Protein AF-A0A3C1X4C8-F1 (afdb_monomer_lite)

Structure (mmCIF, N/CA/C/O backbone):
data_AF-A0A3C1X4C8-F1
#
_entry.id   AF-A0A3C1X4C8-F1
#
loop_
_atom_site.group_PDB
_atom_site.id
_atom_site.type_symbol
_atom_site.label_atom_id
_atom_site.label_alt_id
_atom_site.label_comp_id
_atom_site.label_asym_id
_atom_site.label_entity_id
_atom_site.label_seq_id
_atom_site.pdbx_PDB_ins_code
_atom_site.Cartn_x
_atom_site.Cartn_y
_atom_site.Cartn_z
_atom_site.occupancy
_atom_site.B_iso_or_equiv
_atom_site.auth_seq_id
_atom_site.auth_comp_id
_atom_site.auth_asym_id
_atom_site.auth_atom_id
_atom_site.pdbx_PDB_model_num
ATOM 1 N N . SER A 1 1 ? 31.487 -17.050 15.572 1.00 38.47 1 SER A N 1
ATOM 2 C CA . SER A 1 1 ? 30.372 -16.950 14.608 1.00 38.47 1 SER A CA 1
ATOM 3 C C . SER A 1 1 ? 29.575 -15.696 14.932 1.00 38.47 1 SER A C 1
ATOM 5 O O . SER A 1 1 ? 29.284 -15.476 16.098 1.00 38.47 1 SER A O 1
ATOM 7 N N . GLY A 1 2 ? 29.289 -14.843 13.943 1.00 38.47 2 GLY A N 1
ATOM 8 C CA . GLY A 1 2 ? 28.472 -13.634 14.136 1.00 38.47 2 GLY A CA 1
ATOM 9 C C . GLY A 1 2 ? 28.991 -12.415 13.375 1.00 38.47 2 GLY A C 1
ATOM 10 O O . GLY A 1 2 ? 29.452 -11.460 13.987 1.00 38.47 2 GLY A O 1
ATOM 11 N N . ALA A 1 3 ? 28.922 -12.448 12.043 1.00 38.25 3 ALA A N 1
ATOM 12 C CA . ALA A 1 3 ? 29.134 -11.285 11.185 1.00 38.25 3 ALA A CA 1
ATOM 13 C C . ALA A 1 3 ? 27.865 -11.084 10.349 1.00 38.25 3 ALA A C 1
ATOM 15 O O . ALA A 1 3 ? 27.478 -11.978 9.603 1.00 38.25 3 ALA A O 1
ATOM 16 N N . GLY A 1 4 ? 27.191 -9.945 10.521 1.00 37.78 4 GLY A N 1
ATOM 17 C CA . GLY A 1 4 ? 25.946 -9.654 9.809 1.00 37.78 4 GLY A CA 1
ATOM 18 C C . GLY A 1 4 ? 25.137 -8.511 10.414 1.00 37.78 4 GLY A C 1
ATOM 19 O O . GLY A 1 4 ? 23.973 -8.687 10.746 1.00 37.78 4 GLY A O 1
ATOM 20 N N . ARG A 1 5 ? 25.737 -7.331 10.586 1.00 45.12 5 ARG A N 1
ATOM 21 C CA . ARG A 1 5 ? 24.969 -6.084 10.727 1.00 45.12 5 ARG A CA 1
ATOM 22 C C . ARG A 1 5 ? 25.495 -5.092 9.701 1.00 45.12 5 ARG A C 1
ATOM 24 O O . ARG A 1 5 ? 26.383 -4.297 9.991 1.00 45.12 5 ARG A O 1
ATOM 31 N N . GLY A 1 6 ? 24.980 -5.202 8.477 1.00 49.84 6 GLY A N 1
ATOM 32 C CA . GLY A 1 6 ? 25.094 -4.134 7.491 1.00 49.84 6 GLY A CA 1
ATOM 33 C C . GLY A 1 6 ? 24.441 -2.877 8.063 1.00 49.84 6 GLY A C 1
ATOM 34 O O . GLY A 1 6 ? 23.360 -2.938 8.647 1.00 49.84 6 GLY A O 1
ATOM 35 N N . ARG A 1 7 ? 25.142 -1.751 7.974 1.00 55.53 7 ARG A N 1
ATOM 36 C CA . ARG A 1 7 ? 24.646 -0.435 8.379 1.00 55.53 7 ARG A CA 1
ATOM 37 C C . ARG A 1 7 ? 23.351 -0.154 7.606 1.00 55.53 7 ARG A C 1
ATOM 39 O O . ARG A 1 7 ? 23.347 -0.299 6.392 1.00 55.53 7 ARG A O 1
ATOM 46 N N . VAL A 1 8 ? 22.267 0.215 8.290 1.00 58.88 8 VAL A N 1
ATOM 47 C CA . VAL A 1 8 ? 21.020 0.606 7.614 1.00 58.88 8 VAL A CA 1
ATOM 48 C C . VAL A 1 8 ? 21.289 1.913 6.868 1.00 58.88 8 VAL A C 1
ATOM 50 O O . VAL A 1 8 ? 21.645 2.913 7.497 1.00 58.88 8 VAL A O 1
ATOM 53 N N . ILE A 1 9 ? 21.202 1.882 5.539 1.00 65.19 9 ILE A N 1
ATOM 54 C CA . ILE A 1 9 ? 21.402 3.052 4.682 1.00 65.19 9 ILE A CA 1
ATOM 55 C C . ILE A 1 9 ? 20.024 3.568 4.273 1.00 65.19 9 ILE A C 1
ATOM 57 O O . ILE A 1 9 ? 19.189 2.818 3.779 1.00 65.19 9 ILE A O 1
ATOM 61 N N . PHE A 1 10 ? 19.794 4.851 4.531 1.00 67.00 10 PHE A N 1
ATOM 62 C CA . PHE A 1 10 ? 18.595 5.582 4.144 1.00 67.00 10 PHE A CA 1
ATOM 63 C C . PHE A 1 10 ? 19.009 6.664 3.154 1.00 67.00 10 PHE A C 1
ATOM 65 O O . PHE A 1 10 ? 20.014 7.342 3.376 1.00 67.00 10 PHE A O 1
ATOM 72 N N . GLY A 1 11 ? 18.222 6.890 2.107 1.00 69.38 11 GLY A N 1
ATOM 73 C CA . GLY A 1 11 ? 18.484 7.989 1.187 1.00 69.38 11 GLY A CA 1
ATOM 74 C C . GLY A 1 11 ? 17.886 7.772 -0.190 1.00 69.38 11 GLY A C 1
ATOM 75 O O . GLY A 1 11 ? 17.454 6.680 -0.542 1.00 69.38 11 GLY A O 1
ATOM 76 N N . ARG A 1 12 ? 17.877 8.843 -0.983 1.00 72.69 12 ARG A N 1
ATOM 77 C CA . ARG A 1 12 ? 17.379 8.828 -2.366 1.00 72.69 12 ARG A CA 1
ATOM 78 C C . ARG A 1 12 ? 18.200 7.926 -3.299 1.00 72.69 12 ARG A C 1
ATOM 80 O O . ARG A 1 12 ? 17.715 7.578 -4.365 1.00 72.69 12 ARG A O 1
ATOM 87 N N . ASP A 1 13 ? 19.425 7.594 -2.899 1.00 80.12 13 ASP A N 1
ATOM 88 C CA . ASP A 1 13 ? 20.364 6.804 -3.696 1.00 80.1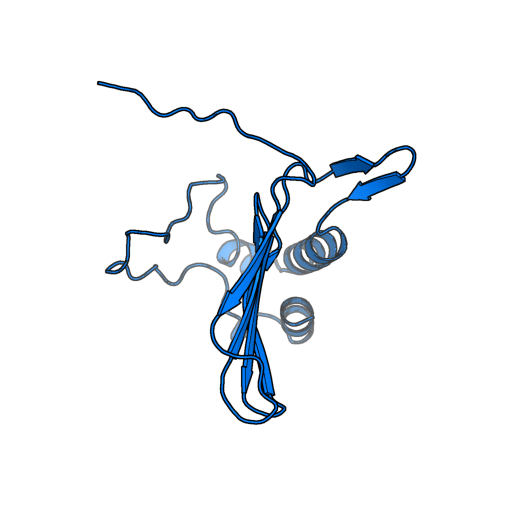2 13 ASP A CA 1
ATOM 89 C C . ASP A 1 13 ? 20.141 5.286 -3.515 1.00 80.12 13 ASP A C 1
ATOM 91 O O . ASP A 1 13 ? 20.730 4.486 -4.231 1.00 80.12 13 ASP A O 1
ATOM 95 N N . GLU A 1 14 ? 19.235 4.886 -2.613 1.00 85.31 14 GLU A N 1
ATOM 96 C CA . GLU A 1 14 ? 18.886 3.486 -2.316 1.00 85.31 14 GLU A CA 1
ATOM 97 C C . GLU A 1 14 ? 17.671 2.992 -3.119 1.00 85.31 14 GLU A C 1
ATOM 99 O O . GLU A 1 14 ? 16.928 2.117 -2.666 1.00 85.31 14 GLU A O 1
ATOM 104 N N . PHE A 1 15 ? 17.429 3.592 -4.288 1.00 89.25 15 PHE A N 1
ATOM 105 C CA . PHE A 1 15 ? 16.357 3.215 -5.205 1.00 89.25 15 PHE A CA 1
ATOM 106 C C . PHE A 1 15 ? 16.932 2.797 -6.554 1.00 89.25 15 PHE A C 1
ATOM 108 O O . PHE A 1 15 ? 17.825 3.439 -7.105 1.00 89.25 15 PHE A O 1
ATOM 115 N N . TYR A 1 16 ? 16.359 1.741 -7.112 1.00 92.56 16 TYR A N 1
ATOM 116 C CA . TYR A 1 16 ? 16.799 1.101 -8.338 1.00 92.56 16 TYR A CA 1
ATOM 117 C C . TYR A 1 16 ? 15.627 0.958 -9.298 1.00 92.56 16 TYR A C 1
ATOM 119 O O . TYR A 1 16 ? 14.473 0.793 -8.893 1.00 92.56 16 TYR A O 1
ATOM 127 N N . PHE A 1 17 ? 15.949 0.992 -10.585 1.00 95.44 17 PHE A N 1
ATOM 128 C CA . PHE A 1 17 ? 15.014 0.715 -11.658 1.00 95.44 17 PHE A CA 1
ATOM 129 C C . PHE A 1 17 ? 15.529 -0.461 -12.480 1.00 95.44 17 PHE A C 1
ATOM 131 O O . PHE A 1 17 ? 16.707 -0.497 -12.839 1.00 95.44 17 PHE A O 1
ATOM 138 N N . ALA A 1 18 ? 14.649 -1.405 -12.788 1.00 96.38 18 ALA A N 1
ATOM 139 C CA . ALA A 1 18 ? 14.960 -2.554 -13.623 1.00 96.38 18 ALA A CA 1
ATOM 140 C C . ALA A 1 18 ? 13.887 -2.737 -14.696 1.00 96.38 18 ALA A C 1
ATOM 142 O O . ALA A 1 18 ? 12.706 -2.483 -14.463 1.00 96.38 18 ALA A O 1
ATOM 143 N N . VAL A 1 19 ? 14.307 -3.216 -15.864 1.00 97.69 19 VAL A N 1
ATOM 144 C CA . VAL A 1 19 ? 13.419 -3.676 -16.935 1.00 97.69 19 VAL A CA 1
ATOM 145 C C . VAL A 1 19 ? 13.678 -5.159 -17.136 1.00 97.69 19 VAL A C 1
ATOM 147 O O . VAL A 1 19 ? 14.825 -5.574 -17.296 1.00 97.69 19 VAL A O 1
ATOM 150 N N . LEU A 1 20 ? 12.614 -5.954 -17.095 1.00 96.88 20 LEU A N 1
ATOM 151 C CA . LEU A 1 20 ? 12.657 -7.395 -17.285 1.00 96.88 20 LEU A CA 1
ATOM 152 C C . LEU A 1 20 ? 11.912 -7.726 -18.578 1.00 96.88 20 LEU A C 1
ATOM 154 O O . LEU A 1 20 ? 10.715 -7.461 -18.716 1.00 96.88 20 LEU A O 1
ATOM 158 N N . GLY A 1 21 ? 12.641 -8.311 -19.526 1.00 96.62 21 GLY A N 1
ATOM 159 C CA . GLY A 1 21 ? 12.168 -8.525 -20.890 1.00 96.62 21 GLY A CA 1
ATOM 160 C C . GLY A 1 21 ? 12.360 -7.301 -21.788 1.00 96.62 21 GLY A C 1
ATOM 161 O O . GLY A 1 21 ? 12.993 -6.316 -21.411 1.00 96.62 21 GLY A O 1
ATOM 162 N N . GLN A 1 22 ? 11.826 -7.385 -23.006 1.00 97.50 22 GLN A N 1
ATOM 163 C CA . GLN A 1 22 ? 11.906 -6.318 -24.000 1.00 97.50 22 GLN A CA 1
ATOM 164 C C . GLN A 1 22 ? 10.603 -5.510 -23.986 1.00 97.50 22 GLN A C 1
ATOM 166 O O . GLN A 1 22 ? 9.544 -6.097 -24.223 1.00 97.50 22 GLN A O 1
ATOM 171 N N . PRO A 1 23 ? 10.651 -4.181 -23.782 1.00 97.19 23 PRO A N 1
ATOM 172 C CA . PRO A 1 23 ? 9.477 -3.333 -23.920 1.00 97.19 23 PRO A CA 1
ATOM 173 C C . PRO A 1 23 ? 8.747 -3.571 -25.241 1.00 97.19 23 PRO A C 1
ATOM 175 O O . PRO A 1 23 ? 9.346 -3.528 -26.318 1.00 97.19 23 PRO A O 1
ATOM 178 N N . SER A 1 24 ? 7.448 -3.840 -25.147 1.00 97.00 24 SER A N 1
ATOM 179 C CA . SER A 1 24 ? 6.613 -4.229 -26.279 1.00 97.00 24 SER A CA 1
ATOM 180 C C . SER A 1 24 ? 5.191 -3.699 -26.124 1.00 97.00 24 SER A C 1
ATOM 182 O O . SER A 1 24 ? 4.683 -3.537 -25.016 1.00 97.00 24 SER A O 1
ATOM 184 N N . LEU A 1 25 ? 4.539 -3.452 -27.262 1.00 96.31 25 LEU A N 1
ATOM 185 C CA . LEU A 1 25 ? 3.119 -3.092 -27.332 1.00 96.31 25 LEU A CA 1
ATOM 186 C C . LEU A 1 25 ? 2.194 -4.317 -27.328 1.00 96.31 25 LEU A C 1
ATOM 188 O O . LEU A 1 25 ? 0.975 -4.160 -27.333 1.00 96.31 25 LEU A O 1
ATOM 192 N N . LYS A 1 26 ? 2.754 -5.529 -27.399 1.00 95.81 26 LYS A N 1
ATOM 193 C CA . LYS A 1 26 ? 1.996 -6.784 -27.517 1.00 95.81 26 LYS A CA 1
ATOM 194 C C . LYS A 1 26 ? 2.480 -7.830 -26.524 1.00 95.81 26 LYS A C 1
ATOM 196 O O . LYS A 1 26 ? 1.669 -8.400 -25.803 1.00 95.81 26 LYS A O 1
ATOM 201 N N . GLU A 1 27 ? 3.791 -8.037 -26.481 1.00 98.00 27 GLU A N 1
ATOM 202 C CA . GLU A 1 27 ? 4.418 -9.066 -25.655 1.00 98.00 27 GLU A CA 1
ATOM 203 C C . GLU A 1 27 ? 4.512 -8.644 -24.192 1.00 98.00 27 GLU A C 1
ATOM 205 O O . GLU A 1 27 ? 4.512 -7.453 -23.870 1.00 98.00 27 GLU A O 1
ATOM 210 N N . ALA A 1 28 ? 4.604 -9.640 -23.312 1.00 98.00 28 ALA A N 1
ATOM 211 C CA . ALA A 1 28 ? 4.761 -9.416 -21.887 1.00 98.00 28 ALA A CA 1
ATOM 212 C C . ALA A 1 28 ? 6.146 -8.841 -21.558 1.00 98.00 28 ALA A C 1
ATOM 214 O O . ALA A 1 28 ? 7.170 -9.369 -21.994 1.00 98.00 28 ALA A O 1
ATOM 215 N N . TRP A 1 29 ? 6.177 -7.794 -20.741 1.00 98.31 29 TRP A N 1
ATOM 216 C CA . TRP A 1 29 ? 7.400 -7.261 -20.144 1.00 98.31 29 TRP A CA 1
ATOM 217 C C . TRP A 1 29 ? 7.084 -6.591 -18.810 1.00 98.31 29 TRP A C 1
ATOM 219 O O . TRP A 1 29 ? 5.922 -6.350 -18.478 1.00 98.31 29 TRP A O 1
ATOM 229 N N . MET A 1 30 ? 8.116 -6.309 -18.024 1.00 98.31 30 MET A N 1
ATOM 230 C CA . MET A 1 30 ? 7.962 -5.685 -16.717 1.00 98.31 30 MET A CA 1
ATOM 231 C C . MET A 1 30 ? 8.972 -4.564 -16.530 1.00 98.31 30 MET A C 1
ATOM 233 O O . MET A 1 30 ? 10.107 -4.642 -17.000 1.00 98.31 30 MET A O 1
ATOM 237 N N . TRP A 1 31 ? 8.574 -3.549 -15.774 1.00 97.75 31 TRP A N 1
ATOM 238 C CA . TRP A 1 31 ? 9.526 -2.700 -15.076 1.00 97.75 31 TRP A CA 1
ATOM 239 C C . TRP A 1 31 ? 9.309 -2.790 -13.568 1.00 97.75 31 TRP A C 1
ATOM 241 O O . TRP A 1 31 ? 8.196 -3.023 -13.087 1.00 97.75 31 TRP A O 1
ATOM 251 N N . GLN A 1 32 ? 10.395 -2.620 -12.826 1.00 97.12 32 GLN A N 1
ATOM 252 C CA . GLN A 1 32 ? 10.403 -2.597 -11.373 1.00 97.12 32 GLN A CA 1
ATOM 253 C C . GLN A 1 32 ? 11.067 -1.309 -10.913 1.00 97.12 32 GLN A C 1
ATOM 255 O O . GLN A 1 32 ? 12.129 -0.938 -11.414 1.00 97.12 32 GLN A O 1
ATOM 260 N N . PHE A 1 33 ? 10.451 -0.642 -9.947 1.00 95.56 33 PHE A N 1
ATOM 261 C CA . PHE A 1 33 ? 11.061 0.467 -9.231 1.00 95.56 33 PHE A CA 1
ATOM 262 C C . PHE A 1 33 ? 10.992 0.175 -7.741 1.00 95.56 33 PHE A C 1
ATOM 264 O O . PHE A 1 33 ? 9.906 -0.037 -7.201 1.00 95.56 33 PHE A O 1
ATOM 271 N N . GLY A 1 34 ? 12.131 0.142 -7.065 1.00 92.75 34 GLY A N 1
ATOM 272 C CA . GLY A 1 34 ? 12.136 -0.217 -5.657 1.00 92.75 34 GLY A CA 1
ATOM 273 C C . GLY A 1 34 ? 13.456 0.025 -4.960 1.00 92.75 34 GLY A C 1
ATOM 274 O O . GLY A 1 34 ? 14.394 0.551 -5.547 1.00 92.75 34 GLY A O 1
ATOM 275 N N . GLY A 1 35 ? 13.507 -0.322 -3.683 1.00 89.25 35 GLY A N 1
ATOM 276 C CA . GLY A 1 35 ? 14.599 0.035 -2.796 1.00 89.25 35 GLY A CA 1
ATOM 277 C C . GLY A 1 35 ? 14.202 -0.096 -1.333 1.00 89.25 35 GLY A C 1
ATOM 278 O O . GLY A 1 35 ? 13.267 -0.820 -0.997 1.00 89.25 35 GLY A O 1
ATOM 279 N N . HIS A 1 36 ? 14.895 0.652 -0.477 1.00 84.38 36 HIS A N 1
ATOM 280 C CA . HIS A 1 36 ? 14.889 0.537 0.986 1.00 84.38 36 HIS A CA 1
ATOM 281 C C . HIS A 1 36 ? 13.535 0.188 1.667 1.00 84.38 36 HIS A C 1
ATOM 283 O O . HIS A 1 36 ? 13.534 -0.654 2.558 1.00 84.38 36 HIS A O 1
ATOM 289 N N . HIS A 1 37 ? 12.390 0.748 1.243 1.00 89.00 37 HIS A N 1
ATOM 290 C CA . HIS A 1 37 ? 11.046 0.320 1.696 1.00 89.00 37 HIS A CA 1
ATOM 291 C C . HIS A 1 37 ? 9.948 0.416 0.618 1.00 89.00 37 HIS A C 1
ATOM 293 O O . HIS A 1 37 ? 8.761 0.332 0.929 1.00 89.00 37 HIS A O 1
ATOM 299 N N . LEU A 1 38 ? 10.325 0.567 -0.653 1.00 90.31 38 LEU A N 1
ATOM 300 C CA . LEU A 1 38 ? 9.387 0.672 -1.771 1.00 90.31 38 LEU A CA 1
ATOM 301 C C . LEU A 1 38 ? 9.646 -0.466 -2.751 1.00 90.31 38 LEU A C 1
ATOM 303 O O . LEU A 1 38 ? 10.793 -0.733 -3.093 1.00 90.31 38 LEU A O 1
ATOM 307 N N . ALA A 1 39 ? 8.590 -1.086 -3.253 1.00 93.19 39 ALA A N 1
ATOM 308 C CA . ALA A 1 39 ? 8.657 -1.950 -4.418 1.00 93.19 39 ALA A CA 1
ATOM 309 C C . ALA A 1 39 ? 7.390 -1.760 -5.246 1.00 93.19 39 ALA A C 1
ATOM 311 O O . ALA A 1 39 ? 6.286 -2.017 -4.773 1.00 93.19 39 ALA A O 1
ATOM 312 N N . VAL A 1 40 ? 7.550 -1.317 -6.485 1.00 96.25 40 VAL A N 1
ATOM 313 C CA . VAL A 1 40 ? 6.484 -1.205 -7.476 1.00 96.25 40 VAL A CA 1
ATOM 314 C C . VAL A 1 40 ? 6.866 -2.103 -8.638 1.00 96.25 40 VAL A C 1
ATOM 316 O O . VAL A 1 40 ? 7.879 -1.868 -9.296 1.00 96.25 40 VAL A O 1
ATOM 319 N N . ASN A 1 41 ? 6.062 -3.135 -8.876 1.00 96.94 41 ASN A N 1
ATOM 320 C CA . ASN A 1 41 ? 6.271 -4.082 -9.965 1.00 96.94 41 ASN A CA 1
ATOM 321 C C . ASN A 1 41 ? 5.137 -3.927 -10.969 1.00 96.94 41 ASN A C 1
ATOM 323 O O . ASN A 1 41 ? 3.992 -4.240 -10.651 1.00 96.94 41 ASN A O 1
ATOM 327 N N . ALA A 1 42 ? 5.450 -3.454 -12.171 1.00 97.69 42 ALA A N 1
ATOM 328 C CA . ALA A 1 42 ? 4.467 -3.287 -13.227 1.00 97.69 42 ALA A CA 1
ATOM 329 C C . ALA A 1 42 ? 4.677 -4.334 -14.313 1.00 97.69 42 ALA A C 1
ATOM 331 O O . ALA A 1 42 ? 5.632 -4.256 -15.082 1.00 97.69 42 ALA A O 1
ATOM 332 N N . THR A 1 43 ? 3.757 -5.290 -14.395 1.00 98.00 43 THR A N 1
ATOM 333 C CA . THR A 1 43 ? 3.695 -6.243 -15.508 1.00 98.00 43 THR A CA 1
ATOM 334 C C . THR A 1 43 ? 2.785 -5.685 -16.590 1.00 98.00 43 THR A C 1
ATOM 336 O O . THR A 1 43 ? 1.651 -5.299 -16.302 1.00 98.00 43 THR A O 1
ATOM 339 N N . ILE A 1 44 ? 3.270 -5.651 -17.827 1.00 98.19 44 ILE A N 1
ATOM 340 C CA . ILE A 1 44 ? 2.573 -5.102 -18.990 1.00 98.19 44 ILE A CA 1
ATOM 341 C C . ILE A 1 44 ? 2.379 -6.224 -20.006 1.00 98.19 44 ILE A C 1
ATOM 343 O O . ILE A 1 44 ? 3.342 -6.890 -20.374 1.00 98.19 44 ILE A O 1
ATOM 347 N N . VAL A 1 45 ? 1.140 -6.425 -20.461 1.00 97.62 45 VAL A N 1
ATOM 348 C CA . VAL A 1 45 ? 0.782 -7.390 -21.515 1.00 97.62 45 VAL A CA 1
ATOM 349 C C . VAL A 1 45 ? -0.212 -6.726 -22.464 1.00 97.62 45 VAL A C 1
ATOM 351 O O . VAL A 1 45 ? -1.388 -6.540 -22.131 1.00 97.62 45 VAL A O 1
ATOM 354 N N . GLY A 1 46 ? 0.256 -6.331 -23.648 1.00 95.81 46 GLY A N 1
ATOM 355 C CA . GLY A 1 46 ? -0.528 -5.502 -24.560 1.00 95.81 46 GLY A CA 1
ATOM 356 C C . GLY A 1 46 ? -0.935 -4.177 -23.905 1.00 95.81 46 GLY A C 1
ATOM 357 O O . GLY A 1 46 ? -0.089 -3.387 -23.500 1.00 95.81 46 GLY A O 1
ATOM 358 N N . THR A 1 47 ? -2.242 -3.944 -23.767 1.00 96.19 47 THR A N 1
ATOM 359 C CA . THR A 1 47 ? -2.806 -2.758 -23.095 1.00 96.19 47 THR A CA 1
ATOM 360 C C . THR A 1 47 ? -3.083 -2.963 -21.603 1.00 96.19 47 THR A C 1
ATOM 362 O O . THR A 1 47 ? -3.549 -2.041 -20.935 1.00 96.19 47 THR A O 1
ATOM 365 N N . LYS A 1 48 ? -2.846 -4.167 -21.068 1.00 97.62 48 LYS A N 1
ATOM 366 C CA . LYS A 1 48 ? -3.118 -4.496 -19.666 1.00 97.62 48 LYS A CA 1
ATOM 367 C C . LYS A 1 48 ? -1.884 -4.229 -18.817 1.00 97.62 48 LYS A C 1
ATOM 369 O O . LYS A 1 48 ? -0.785 -4.638 -19.184 1.00 97.62 48 LYS A O 1
ATOM 374 N N . ILE A 1 49 ? -2.090 -3.596 -17.666 1.00 96.94 49 ILE A N 1
ATOM 375 C CA . ILE A 1 49 ? -1.049 -3.320 -16.676 1.00 96.94 49 ILE A CA 1
ATOM 376 C C . ILE A 1 49 ? -1.499 -3.892 -15.335 1.00 96.94 49 ILE A C 1
ATOM 378 O O . ILE A 1 49 ? -2.655 -3.738 -14.942 1.00 96.94 49 ILE A O 1
ATOM 382 N N . THR A 1 50 ? -0.595 -4.559 -14.628 1.00 97.12 50 THR A N 1
ATOM 383 C CA . THR A 1 50 ? -0.811 -5.019 -13.253 1.00 97.12 50 THR A CA 1
ATOM 384 C C . THR A 1 50 ? 0.321 -4.520 -12.371 1.00 97.12 50 THR A C 1
ATOM 386 O O . THR A 1 50 ? 1.485 -4.751 -12.687 1.00 97.12 50 THR A O 1
ATOM 389 N N . LEU A 1 51 ? -0.030 -3.849 -11.271 1.00 96.00 51 LEU A N 1
ATOM 390 C CA . LEU A 1 51 ? 0.906 -3.312 -10.278 1.00 96.00 51 LEU A CA 1
ATOM 391 C C . LEU A 1 51 ? 1.022 -4.251 -9.069 1.00 96.00 51 LEU A C 1
ATOM 393 O O . LEU A 1 51 ? 0.709 -3.872 -7.939 1.00 96.00 51 LEU A O 1
ATOM 397 N N . ALA A 1 52 ? 1.398 -5.505 -9.314 1.00 94.00 52 ALA A N 1
ATOM 398 C CA . ALA A 1 52 ? 1.485 -6.523 -8.276 1.00 94.00 52 ALA A CA 1
ATOM 399 C C . ALA A 1 52 ? 2.694 -7.455 -8.488 1.00 94.00 52 ALA A C 1
ATOM 401 O O . ALA A 1 52 ? 2.997 -7.798 -9.633 1.00 94.00 52 ALA A O 1
ATOM 402 N N . PRO A 1 53 ? 3.343 -7.907 -7.397 1.00 90.94 53 PRO A N 1
ATOM 403 C CA . PRO A 1 53 ? 3.159 -7.428 -6.020 1.00 90.94 53 PRO A CA 1
ATOM 404 C C . PRO A 1 53 ? 3.673 -5.985 -5.857 1.00 90.94 53 PRO A C 1
ATOM 406 O O . PRO A 1 53 ? 4.557 -5.564 -6.593 1.00 90.94 53 PRO A O 1
ATOM 409 N N . SER A 1 54 ? 3.143 -5.221 -4.902 1.00 92.56 54 SER A N 1
ATOM 410 C CA . SER A 1 54 ? 3.665 -3.889 -4.559 1.00 92.56 54 SER A CA 1
ATOM 411 C C . SER A 1 54 ? 3.805 -3.748 -3.042 1.00 92.56 54 SER A C 1
ATOM 413 O O . SER A 1 54 ? 3.004 -4.301 -2.292 1.00 92.56 54 SER A O 1
ATOM 415 N N . LEU A 1 55 ? 4.822 -3.011 -2.598 1.00 90.56 55 LEU A N 1
ATOM 416 C CA . LEU A 1 55 ? 5.098 -2.675 -1.202 1.00 90.56 55 LEU A CA 1
ATOM 417 C C . LEU A 1 55 ? 5.323 -1.165 -1.113 1.00 90.56 55 LEU A C 1
ATOM 419 O O . LEU A 1 55 ? 6.332 -0.666 -1.600 1.00 90.56 55 LEU A O 1
ATOM 423 N N . THR A 1 56 ? 4.406 -0.435 -0.487 1.00 89.00 56 THR A N 1
ATOM 424 C CA . THR A 1 56 ? 4.467 1.031 -0.362 1.00 89.00 56 THR A CA 1
ATOM 425 C C . THR A 1 56 ? 4.899 1.459 1.036 1.00 89.00 56 THR A C 1
ATOM 427 O O . THR A 1 56 ? 4.232 2.271 1.658 1.00 89.00 56 THR A O 1
ATOM 430 N N . GLY A 1 57 ? 5.981 0.887 1.564 1.00 88.12 57 GLY A N 1
ATOM 431 C CA . GLY A 1 57 ? 6.471 1.194 2.906 1.00 88.12 57 GLY A CA 1
ATOM 432 C C . GLY A 1 57 ? 7.352 2.442 2.975 1.00 88.12 57 GLY A C 1
ATOM 433 O O . GLY A 1 57 ? 7.758 3.024 1.966 1.00 88.12 57 GLY A O 1
ATOM 434 N N . GLY A 1 58 ? 7.697 2.821 4.203 1.00 86.06 58 GLY A N 1
ATOM 435 C CA . GLY A 1 58 ? 8.510 3.993 4.475 1.00 86.06 58 GLY A CA 1
ATOM 436 C C . GLY A 1 58 ? 9.338 3.869 5.746 1.00 86.06 58 GLY A C 1
ATOM 437 O O . GLY A 1 58 ? 8.863 3.378 6.767 1.00 86.06 58 GLY A O 1
ATOM 438 N N . GLN A 1 59 ? 10.585 4.336 5.697 1.00 84.12 59 GLN A N 1
ATOM 439 C CA . GLN A 1 59 ? 11.389 4.573 6.893 1.00 84.12 59 GLN A CA 1
ATOM 440 C C . GLN A 1 59 ? 12.459 5.636 6.590 1.00 84.12 59 GLN A C 1
ATOM 442 O O . GLN A 1 59 ? 13.247 5.446 5.663 1.00 84.12 59 GLN A O 1
ATOM 447 N N . PRO A 1 60 ? 12.519 6.748 7.345 1.00 85.81 60 PRO A N 1
ATOM 448 C CA . PRO A 1 60 ? 11.532 7.191 8.335 1.00 85.81 60 PRO A CA 1
ATOM 449 C C . PRO A 1 60 ? 10.204 7.626 7.683 1.00 85.81 60 PRO A C 1
ATOM 451 O O . PRO A 1 60 ? 10.200 8.220 6.609 1.00 85.81 60 PRO A O 1
ATOM 454 N N . MET A 1 61 ? 9.079 7.405 8.374 1.00 87.62 61 MET A N 1
ATOM 455 C CA . MET A 1 61 ? 7.746 7.819 7.894 1.00 87.62 61 MET A CA 1
ATOM 456 C C . MET A 1 61 ? 7.571 9.341 7.831 1.00 87.62 61 MET A C 1
ATOM 458 O O . MET A 1 61 ? 6.812 9.852 7.010 1.00 87.62 61 MET A O 1
ATOM 462 N N . HIS A 1 62 ? 8.297 10.075 8.675 1.00 91.31 62 HIS A N 1
ATOM 463 C CA . HIS A 1 62 ? 8.296 11.533 8.703 1.00 91.31 62 HIS A CA 1
ATOM 464 C C . HIS A 1 62 ? 9.725 12.055 8.576 1.00 91.31 62 HIS A C 1
ATOM 466 O O . HIS A 1 62 ? 10.610 11.644 9.329 1.00 91.31 62 HIS A O 1
ATOM 472 N N . TYR A 1 63 ? 9.959 12.980 7.648 1.00 89.12 63 TYR A N 1
ATOM 473 C CA . TYR A 1 63 ? 11.266 13.615 7.469 1.00 89.12 63 TYR A CA 1
ATOM 474 C C . TYR A 1 63 ? 11.144 15.008 6.846 1.00 89.12 63 TYR A C 1
ATOM 476 O O . TYR A 1 63 ? 10.066 15.439 6.432 1.00 89.12 63 TYR A O 1
ATOM 484 N N . LYS A 1 64 ? 12.266 15.732 6.781 1.00 91.25 64 LYS A N 1
ATOM 485 C CA . LYS A 1 64 ? 12.367 17.010 6.068 1.00 91.25 64 LYS A CA 1
ATOM 486 C C . LYS A 1 64 ? 13.183 16.844 4.791 1.00 91.25 64 LYS A C 1
ATOM 488 O O . LYS A 1 64 ? 14.324 16.394 4.838 1.00 91.25 64 LYS A O 1
ATOM 493 N N . ALA A 1 65 ? 12.610 17.255 3.666 1.00 87.44 65 ALA A N 1
ATOM 494 C CA . ALA A 1 65 ? 13.297 17.412 2.390 1.00 87.44 65 ALA A CA 1
ATOM 495 C C . ALA A 1 65 ? 13.521 18.912 2.146 1.00 87.44 65 ALA A C 1
ATOM 497 O O . ALA A 1 65 ? 12.646 19.613 1.632 1.00 87.44 65 ALA A O 1
ATOM 498 N N . GLY A 1 66 ? 14.667 19.434 2.593 1.00 89.88 66 GLY A N 1
ATOM 499 C CA . GLY A 1 66 ? 14.893 20.880 2.655 1.00 89.88 66 GLY A CA 1
ATOM 500 C C . GLY A 1 66 ? 13.891 21.548 3.604 1.00 89.88 66 GLY A C 1
ATOM 501 O O . GLY A 1 66 ? 13.820 21.196 4.781 1.00 89.88 66 GLY A O 1
ATOM 502 N N . GLN A 1 67 ? 13.092 22.489 3.093 1.00 94.12 67 GLN A N 1
ATOM 503 C CA . GLN A 1 67 ? 12.033 23.156 3.866 1.00 94.12 67 GLN A CA 1
ATOM 504 C C . GLN A 1 67 ? 10.708 22.374 3.899 1.00 94.12 67 GLN A C 1
ATOM 506 O O . GLN A 1 67 ? 9.828 22.693 4.697 1.00 94.12 67 GLN A O 1
ATOM 511 N N . ARG A 1 68 ? 10.545 21.344 3.057 1.00 93.62 68 ARG A N 1
ATOM 512 C CA . ARG A 1 68 ? 9.308 20.561 2.984 1.00 93.62 68 ARG A CA 1
ATOM 513 C C . ARG A 1 68 ? 9.289 19.491 4.071 1.00 93.62 68 ARG A C 1
ATOM 515 O O . ARG A 1 68 ? 10.170 18.635 4.107 1.00 93.62 68 ARG A O 1
ATOM 522 N N . ALA A 1 69 ? 8.253 19.493 4.904 1.00 94.44 69 ALA A N 1
ATOM 523 C CA . ALA A 1 69 ? 7.913 18.336 5.723 1.00 94.44 69 ALA A CA 1
ATOM 524 C C . ALA A 1 69 ? 7.247 17.272 4.840 1.00 94.44 69 ALA A C 1
ATOM 526 O O . ALA A 1 69 ? 6.321 17.574 4.083 1.00 94.44 69 ALA A O 1
ATOM 527 N N . VAL A 1 70 ? 7.740 16.041 4.915 1.00 91.50 70 VAL A N 1
ATOM 528 C CA . VAL A 1 70 ? 7.182 14.892 4.206 1.00 91.50 70 VAL A CA 1
ATOM 529 C C . VAL A 1 70 ? 6.673 13.899 5.236 1.00 91.50 70 VAL A C 1
ATOM 531 O O . VAL A 1 70 ? 7.366 13.585 6.203 1.00 91.50 70 VAL A O 1
ATOM 534 N N . SER A 1 71 ? 5.456 13.420 5.006 1.00 92.69 71 SER A N 1
ATOM 535 C CA . SER A 1 71 ? 4.820 12.360 5.768 1.00 92.69 71 SER A CA 1
ATOM 536 C C . SER A 1 71 ? 4.355 11.295 4.785 1.00 92.69 71 SER A C 1
ATOM 538 O O . SER A 1 71 ? 3.520 11.566 3.923 1.00 92.69 71 SER A O 1
ATOM 540 N N . GLN A 1 72 ? 4.977 10.126 4.849 1.00 90.62 72 GLN A N 1
ATOM 541 C CA . GLN A 1 72 ? 4.699 9.011 3.952 1.00 90.62 72 GLN A CA 1
ATOM 542 C C . GLN A 1 72 ? 3.427 8.286 4.411 1.00 90.62 72 GLN A C 1
ATOM 544 O O . GLN A 1 72 ? 3.147 8.230 5.607 1.00 90.62 72 GLN A O 1
ATOM 549 N N . MET A 1 73 ? 2.658 7.752 3.461 1.00 91.25 73 MET A N 1
ATOM 550 C CA . MET A 1 73 ? 1.419 6.993 3.696 1.00 91.25 73 MET A CA 1
ATOM 551 C C . MET A 1 73 ? 0.359 7.674 4.587 1.00 91.25 73 MET A C 1
ATOM 553 O O . MET A 1 73 ? -0.416 7.010 5.278 1.00 91.25 73 MET A O 1
ATOM 557 N N . SER A 1 74 ? 0.351 9.008 4.668 1.00 91.88 74 SER A N 1
ATOM 558 C CA . SER A 1 74 ? -0.538 9.717 5.596 1.00 91.88 74 SER A CA 1
ATOM 559 C C . SER A 1 74 ? -2.015 9.467 5.327 1.00 91.88 74 SER A C 1
ATOM 561 O O . SER A 1 74 ? -2.794 9.380 6.275 1.00 91.88 74 SER A O 1
ATOM 563 N N . GLU A 1 75 ? -2.406 9.375 4.060 1.00 91.56 75 GLU A N 1
ATOM 564 C CA . GLU A 1 75 ? -3.802 9.172 3.677 1.00 91.56 75 GLU A CA 1
ATOM 565 C C . GLU A 1 75 ? -4.250 7.754 4.037 1.00 91.56 75 GLU A C 1
ATOM 567 O O . GLU A 1 75 ? -5.284 7.581 4.680 1.00 91.56 75 GLU A O 1
ATOM 572 N N . GLU A 1 76 ? -3.415 6.759 3.745 1.00 91.94 76 GLU A N 1
ATOM 573 C CA . GLU A 1 76 ? -3.631 5.352 4.067 1.00 91.94 76 GLU A CA 1
ATOM 574 C C . GLU A 1 76 ? -3.731 5.138 5.581 1.00 91.94 76 GLU A C 1
ATOM 576 O O . GLU A 1 76 ? -4.643 4.457 6.052 1.00 91.94 76 GLU A O 1
ATOM 581 N N . ILE A 1 77 ? -2.853 5.775 6.367 1.00 92.25 77 ILE A N 1
ATOM 582 C CA . ILE A 1 77 ? -2.914 5.735 7.837 1.00 92.25 77 ILE A CA 1
ATOM 583 C C . ILE A 1 77 ? -4.232 6.337 8.339 1.00 92.25 77 ILE A C 1
ATOM 585 O O . ILE A 1 77 ? -4.859 5.781 9.244 1.00 92.25 77 ILE A O 1
ATOM 589 N N . VAL A 1 78 ? -4.679 7.455 7.759 1.00 93.81 78 VAL A N 1
ATOM 590 C CA . VAL A 1 78 ? -5.947 8.096 8.139 1.00 93.81 78 VAL A CA 1
ATOM 591 C C . VAL A 1 78 ? -7.144 7.208 7.796 1.00 93.81 78 VAL A C 1
ATOM 593 O O . VAL A 1 78 ? -8.050 7.079 8.622 1.00 93.81 78 VAL A O 1
ATOM 596 N N . VAL A 1 79 ? -7.168 6.588 6.615 1.00 93.56 79 VAL A N 1
ATOM 597 C CA . VAL A 1 79 ? -8.247 5.673 6.202 1.00 93.56 79 VAL A CA 1
ATOM 598 C C . VAL A 1 79 ? -8.270 4.426 7.090 1.00 93.56 79 VAL A C 1
ATOM 600 O O . VAL A 1 79 ? -9.322 4.090 7.637 1.00 93.56 79 VAL A O 1
ATOM 603 N N . ALA A 1 80 ? -7.114 3.807 7.341 1.00 93.06 80 ALA A N 1
ATOM 604 C CA . ALA A 1 80 ? -7.003 2.650 8.227 1.00 93.06 80 ALA A CA 1
ATOM 605 C C . ALA A 1 80 ? -7.465 2.976 9.659 1.00 93.06 80 ALA A C 1
ATOM 607 O O . ALA A 1 80 ? -8.234 2.221 10.259 1.00 93.06 80 ALA A O 1
ATOM 608 N N . ALA A 1 81 ? -7.063 4.132 10.199 1.00 93.94 81 ALA A N 1
ATOM 609 C CA . ALA A 1 81 ? -7.501 4.576 11.519 1.00 93.94 81 ALA A CA 1
ATOM 610 C C . ALA A 1 81 ? -9.020 4.798 11.576 1.00 93.94 81 ALA A C 1
ATOM 612 O O . ALA A 1 81 ? -9.656 4.382 12.546 1.00 93.94 81 ALA A O 1
ATOM 613 N N . LYS A 1 82 ? -9.615 5.403 10.537 1.00 95.38 82 LYS A N 1
ATOM 614 C CA . LYS A 1 82 ? -11.072 5.593 10.438 1.00 95.38 82 LYS A CA 1
ATOM 615 C C . LYS A 1 82 ? -11.822 4.264 10.440 1.00 95.38 82 LYS A C 1
ATOM 617 O O . LYS A 1 82 ? -12.812 4.153 11.159 1.00 95.38 82 LYS A O 1
ATOM 622 N N . LEU A 1 83 ? -11.339 3.262 9.703 1.00 95.81 83 LEU A N 1
ATOM 623 C CA . LEU A 1 83 ? -11.932 1.924 9.711 1.00 95.81 83 LEU A CA 1
ATOM 624 C C . LEU A 1 83 ? -11.881 1.302 11.114 1.00 95.81 83 LEU A C 1
ATOM 626 O O . LEU A 1 83 ? -12.896 0.844 11.625 1.00 95.81 83 LEU A O 1
ATOM 630 N N . VAL A 1 84 ? -10.728 1.328 11.787 1.00 94.75 84 VAL A N 1
ATOM 631 C CA . VAL A 1 84 ? -10.592 0.755 13.144 1.00 94.75 84 VAL A CA 1
ATOM 632 C C . VAL A 1 84 ? -11.449 1.499 14.180 1.00 94.75 84 VAL A C 1
ATOM 634 O O . VAL A 1 84 ? -11.917 0.907 15.160 1.00 94.75 84 VAL A O 1
ATOM 637 N N . GLN A 1 85 ? -11.655 2.803 13.993 1.00 95.69 85 GLN A N 1
ATOM 638 C CA . GLN A 1 85 ? -12.512 3.629 14.848 1.00 95.69 85 GLN A CA 1
ATOM 639 C C . GLN A 1 85 ? -14.007 3.424 14.580 1.00 95.69 85 GLN A C 1
ATOM 641 O O . GLN A 1 85 ? -14.799 3.648 15.491 1.00 95.69 85 GLN A O 1
ATOM 646 N N . SER A 1 86 ? -14.398 2.989 13.379 1.00 96.88 86 SER A N 1
ATOM 647 C CA . SER A 1 86 ? -15.800 2.724 13.042 1.00 96.88 86 SER A CA 1
ATOM 648 C C . SER A 1 86 ? -16.289 1.349 13.504 1.00 96.88 86 SER A C 1
ATOM 650 O O . SER A 1 86 ? -17.494 1.096 13.473 1.00 96.88 86 SER A O 1
ATOM 652 N N . LEU A 1 87 ? -15.389 0.460 13.942 1.00 97.94 87 LEU A N 1
ATOM 653 C CA . LEU A 1 87 ? -15.744 -0.855 14.479 1.00 97.94 87 LEU A CA 1
ATOM 654 C C . LEU A 1 87 ? -16.490 -0.745 15.816 1.00 97.94 87 LEU A C 1
ATOM 656 O O . LEU A 1 87 ? -16.083 -0.011 16.717 1.00 97.94 87 LEU A O 1
ATOM 660 N N . THR A 1 88 ? -17.535 -1.559 15.970 1.00 98.19 88 THR A N 1
ATOM 661 C CA . THR A 1 88 ? -18.177 -1.813 17.272 1.00 98.19 88 THR A CA 1
ATOM 662 C C . THR A 1 88 ? -17.211 -2.507 18.238 1.00 98.19 88 THR A C 1
ATOM 664 O O . THR A 1 88 ? -16.167 -3.023 17.830 1.00 98.19 88 THR A O 1
ATOM 667 N N . VAL A 1 89 ? -17.560 -2.559 19.527 1.00 97.44 89 VAL A N 1
ATOM 668 C CA . VAL A 1 89 ? -16.749 -3.246 20.547 1.00 97.44 89 VAL A CA 1
ATOM 669 C C . VAL A 1 89 ? -16.580 -4.726 20.195 1.00 97.44 89 VAL A C 1
ATOM 671 O O . VAL A 1 89 ? -15.467 -5.252 20.241 1.00 97.44 89 VAL A O 1
ATOM 674 N N . G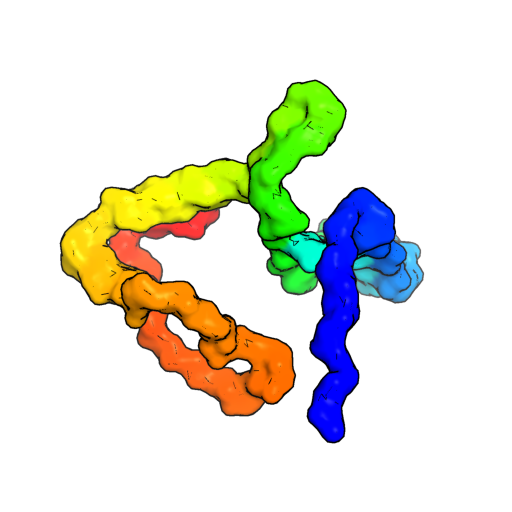LU A 1 90 ? -17.655 -5.376 19.754 1.00 97.00 90 GLU A N 1
ATOM 675 C CA . GLU A 1 90 ? -17.672 -6.787 19.368 1.00 97.00 90 GLU A CA 1
ATOM 676 C C . GLU A 1 90 ? -16.814 -7.036 18.122 1.00 97.00 90 GLU A C 1
ATOM 678 O O . GLU A 1 90 ? -16.038 -7.991 18.071 1.00 97.00 90 GLU A O 1
ATOM 683 N N . GLN A 1 91 ? -16.911 -6.160 17.118 1.00 97.81 91 GLN A N 1
ATOM 684 C CA . GLN A 1 91 ? -16.085 -6.253 15.912 1.00 97.81 91 GLN A CA 1
ATOM 685 C C . GLN A 1 91 ? -14.608 -6.006 16.218 1.00 97.81 91 GLN A C 1
ATOM 687 O O . GLN A 1 91 ? -13.753 -6.735 15.716 1.00 97.81 91 GLN A O 1
ATOM 692 N N . ARG A 1 92 ? -14.293 -5.017 17.062 1.00 95.94 92 ARG A N 1
ATOM 693 C CA . ARG A 1 92 ? -12.917 -4.724 17.477 1.00 95.94 92 ARG A CA 1
ATOM 694 C C . ARG A 1 92 ? -12.300 -5.901 18.233 1.00 95.94 92 ARG A C 1
ATOM 696 O O . ARG A 1 92 ? -11.143 -6.218 17.973 1.00 95.94 92 ARG A O 1
ATOM 703 N N . GLY A 1 93 ? -13.074 -6.578 19.083 1.00 94.56 93 GLY A N 1
ATOM 704 C CA . GLY A 1 93 ? -12.642 -7.796 19.776 1.00 94.56 93 GLY A CA 1
ATOM 705 C C . GLY A 1 93 ? -12.270 -8.948 18.834 1.00 94.56 93 GLY A C 1
ATOM 706 O O . GLY A 1 93 ? -11.433 -9.769 19.188 1.00 94.56 93 GLY A O 1
ATOM 707 N N . LYS A 1 94 ? -12.840 -8.992 17.621 1.00 95.00 94 LYS A N 1
ATOM 708 C CA . LYS A 1 94 ? -12.428 -9.931 16.562 1.00 95.00 94 LYS A CA 1
ATOM 709 C C . LYS A 1 94 ? -11.270 -9.404 15.711 1.00 95.00 94 LYS A C 1
ATOM 711 O O . LYS A 1 94 ? -10.460 -10.189 15.236 1.00 95.00 94 LYS A O 1
ATOM 716 N N . ALA A 1 95 ? -11.229 -8.097 15.450 1.00 93.88 95 ALA A N 1
ATOM 717 C CA . ALA A 1 95 ? -10.272 -7.480 14.531 1.00 93.88 95 ALA A CA 1
ATOM 718 C C . ALA A 1 95 ? -8.862 -7.329 15.126 1.00 93.88 95 ALA A C 1
ATOM 720 O O . ALA A 1 95 ? -7.879 -7.407 14.392 1.00 93.88 95 ALA A O 1
ATOM 721 N N . VAL A 1 96 ? -8.754 -7.095 16.436 1.00 91.25 96 VAL A N 1
ATOM 722 C CA . VAL A 1 96 ? -7.469 -6.927 17.129 1.00 91.25 96 VAL A CA 1
ATOM 723 C C . VAL A 1 96 ? -6.961 -8.291 17.589 1.00 91.25 96 VAL A C 1
ATOM 725 O O . VAL A 1 96 ? -7.440 -8.838 18.575 1.00 91.25 96 VAL A O 1
ATOM 728 N N . VAL A 1 97 ? -5.982 -8.835 16.868 1.00 88.75 97 VAL A N 1
ATOM 729 C CA . VAL A 1 97 ? -5.450 -10.193 17.100 1.00 88.75 97 VAL A CA 1
ATOM 730 C C . VAL A 1 97 ? -4.310 -10.245 18.127 1.00 88.75 97 VAL A C 1
ATOM 732 O O . VAL A 1 97 ? -4.001 -11.304 18.662 1.00 88.75 97 VAL A O 1
ATOM 735 N N . SER A 1 98 ? -3.671 -9.109 18.421 1.00 84.88 98 SER A N 1
ATOM 736 C CA . SER A 1 98 ? -2.579 -8.995 19.395 1.00 84.88 98 SER A CA 1
ATOM 737 C C . SER A 1 98 ? -2.438 -7.552 19.879 1.00 84.88 98 SER A C 1
ATOM 739 O O . SER A 1 98 ? -2.625 -6.610 19.110 1.00 84.88 98 SER A O 1
ATOM 741 N N . GLU A 1 99 ? -2.045 -7.374 21.141 1.00 81.75 99 GLU A N 1
ATOM 742 C CA . GLU A 1 99 ? -1.664 -6.071 21.712 1.00 81.75 99 GLU A CA 1
ATOM 743 C C . GLU A 1 99 ? -0.178 -5.737 21.498 1.00 81.75 99 GLU A C 1
ATOM 745 O O . GLU A 1 99 ? 0.276 -4.632 21.799 1.00 81.75 99 GLU A O 1
ATOM 750 N N . ARG A 1 100 ? 0.606 -6.696 20.990 1.00 81.56 100 ARG A N 1
ATOM 751 C CA . ARG A 1 100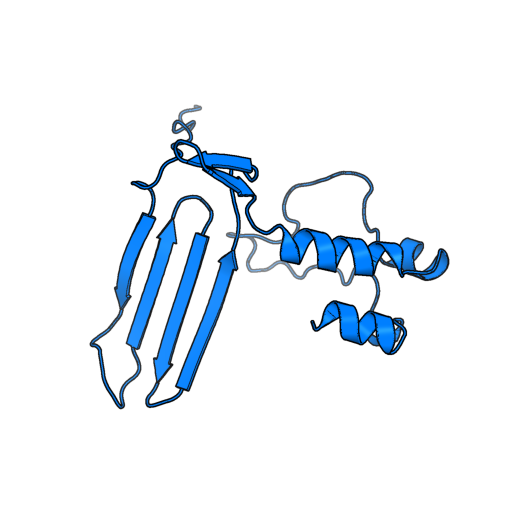 ? 2.035 -6.534 20.704 1.00 81.56 100 ARG A CA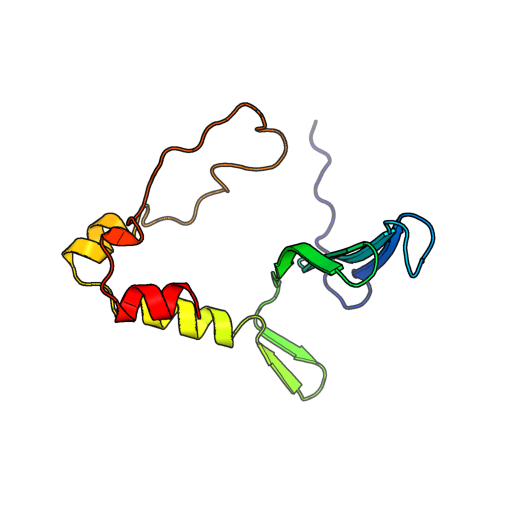 1
ATOM 752 C C . ARG A 1 100 ? 2.291 -6.587 19.208 1.00 81.56 100 ARG A C 1
ATOM 754 O O . ARG A 1 100 ? 1.849 -7.515 18.531 1.00 81.56 100 ARG A O 1
ATOM 761 N N . PHE A 1 101 ? 3.088 -5.636 18.732 1.00 74.31 101 PHE A N 1
ATOM 762 C CA . PHE A 1 101 ? 3.712 -5.711 17.418 1.00 74.31 101 PHE A CA 1
ATOM 763 C C . PHE A 1 101 ? 4.755 -6.833 17.443 1.00 74.31 101 PHE A C 1
ATOM 765 O O . PHE A 1 101 ? 5.714 -6.772 18.213 1.00 74.31 101 PHE A O 1
ATOM 772 N N . GLY A 1 102 ? 4.520 -7.879 16.656 1.00 71.75 102 GLY A N 1
ATOM 773 C CA . GLY A 1 102 ? 5.432 -9.006 16.486 1.00 71.75 102 GLY A CA 1
ATOM 774 C C . GLY A 1 102 ? 6.007 -9.054 15.075 1.00 71.75 102 GLY A C 1
ATOM 775 O O . GLY A 1 102 ? 5.607 -8.284 14.200 1.00 71.75 102 GLY A O 1
ATOM 776 N N . ASP A 1 103 ? 6.932 -9.985 14.860 1.00 71.31 103 ASP A N 1
ATOM 777 C CA . ASP A 1 103 ? 7.433 -10.294 13.524 1.00 71.31 103 ASP A CA 1
ATOM 778 C C . ASP A 1 103 ? 6.312 -10.821 12.622 1.00 71.31 103 ASP A C 1
ATOM 780 O O . ASP A 1 103 ? 5.294 -11.349 13.080 1.00 71.31 103 ASP A O 1
ATOM 784 N N . MET A 1 104 ? 6.519 -10.699 11.311 1.00 72.50 104 MET A N 1
ATOM 785 C CA . MET A 1 104 ? 5.573 -11.191 10.318 1.00 72.50 104 MET A CA 1
ATOM 786 C C . MET A 1 104 ? 5.339 -12.697 10.515 1.00 72.50 104 MET A C 1
ATOM 788 O O . MET A 1 104 ? 6.272 -13.503 10.465 1.00 72.50 104 MET A O 1
ATOM 792 N N . VAL A 1 105 ? 4.078 -13.081 10.732 1.00 75.94 105 VAL A N 1
ATOM 793 C CA . VAL A 1 105 ? 3.700 -14.486 10.955 1.00 75.94 105 VAL A CA 1
ATOM 794 C C . VAL A 1 105 ? 3.979 -15.320 9.705 1.00 75.94 105 VAL A C 1
ATOM 796 O O . VAL A 1 105 ? 4.310 -16.493 9.825 1.00 75.94 105 VAL A O 1
ATOM 799 N N . TRP A 1 106 ? 3.949 -14.722 8.515 1.00 78.19 106 TRP A N 1
ATOM 800 C CA . TRP A 1 106 ? 4.299 -15.369 7.254 1.00 78.19 106 TRP A CA 1
ATOM 801 C C . TRP A 1 106 ? 5.226 -14.480 6.434 1.00 78.19 106 TRP A C 1
ATOM 803 O O . TRP A 1 106 ? 4.874 -13.344 6.159 1.00 78.19 106 TRP A O 1
ATOM 813 N N . GLY A 1 107 ? 6.396 -14.977 6.044 1.00 73.94 107 GLY A N 1
ATOM 814 C CA . GLY A 1 107 ? 7.389 -14.189 5.321 1.00 73.94 107 GLY A CA 1
ATOM 815 C C . GLY A 1 107 ? 8.355 -15.065 4.522 1.00 73.94 107 GLY A C 1
ATOM 816 O O . GLY A 1 107 ? 8.22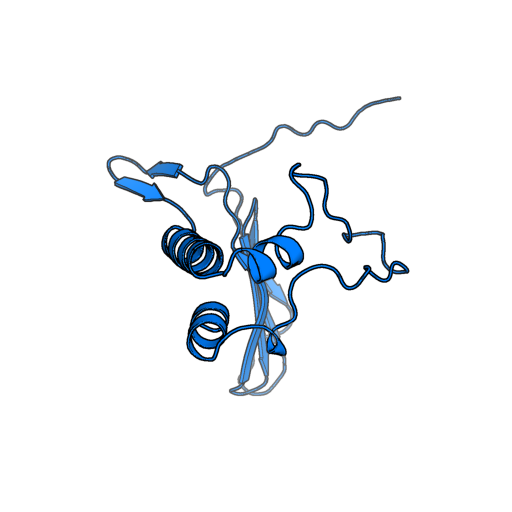0 -16.290 4.541 1.00 73.94 107 GLY A O 1
ATOM 817 N N . PRO A 1 108 ? 9.329 -14.455 3.826 1.00 73.75 108 PRO A N 1
ATOM 818 C CA . PRO A 1 108 ? 10.260 -15.172 2.957 1.00 73.75 108 PRO A CA 1
ATOM 819 C C . PRO A 1 108 ? 10.947 -16.353 3.659 1.00 73.75 108 PRO A C 1
ATOM 821 O O . PRO A 1 108 ? 11.433 -16.211 4.783 1.00 73.75 108 PRO A O 1
ATOM 824 N N . GLY A 1 109 ? 11.006 -17.510 2.991 1.00 82.25 109 GLY A N 1
ATOM 825 C CA . GLY A 1 109 ? 11.614 -18.733 3.531 1.00 82.25 109 GLY A CA 1
ATOM 826 C C . GLY A 1 109 ? 10.682 -19.573 4.411 1.00 82.25 109 GLY A C 1
ATOM 827 O O . GLY A 1 109 ? 11.142 -20.511 5.061 1.00 82.25 109 GLY A O 1
ATOM 828 N N . ARG A 1 110 ? 9.384 -19.247 4.450 1.00 81.12 110 ARG A N 1
ATOM 829 C CA . ARG A 1 110 ? 8.328 -20.005 5.149 1.00 81.12 110 ARG A CA 1
ATOM 830 C C . ARG A 1 110 ? 7.243 -20.464 4.170 1.00 81.12 110 ARG A C 1
ATOM 832 O O . ARG A 1 110 ? 6.054 -20.277 4.421 1.00 81.12 110 ARG A O 1
ATOM 839 N N . ASP A 1 111 ? 7.667 -21.048 3.056 1.00 81.62 111 ASP A N 1
ATOM 840 C CA . ASP A 1 111 ? 6.810 -21.297 1.891 1.00 81.62 111 ASP A CA 1
ATOM 841 C C . ASP A 1 111 ? 5.760 -22.405 2.131 1.00 81.62 111 ASP A C 1
ATOM 843 O O . ASP A 1 111 ? 4.676 -22.349 1.558 1.00 81.62 111 ASP A O 1
ATOM 847 N N . ASP A 1 112 ? 6.021 -23.343 3.050 1.00 88.56 112 ASP A N 1
ATOM 848 C CA . ASP A 1 112 ? 5.092 -24.431 3.420 1.00 88.56 112 ASP A CA 1
ATOM 849 C C . ASP A 1 112 ? 4.103 -24.055 4.542 1.00 88.56 112 ASP A C 1
ATOM 851 O O . ASP A 1 112 ? 3.340 -24.890 5.034 1.00 88.56 112 ASP A O 1
ATOM 855 N N . MET A 1 113 ? 4.133 -22.806 5.012 1.00 84.50 113 MET A N 1
ATOM 856 C CA . MET A 1 113 ? 3.303 -22.362 6.128 1.00 84.50 113 MET A CA 1
ATOM 857 C C . MET A 1 113 ? 1.942 -21.851 5.633 1.00 84.50 113 MET A C 1
ATOM 859 O O . MET A 1 113 ? 1.875 -20.967 4.782 1.00 84.50 113 MET A O 1
ATOM 863 N N . VAL A 1 114 ? 0.857 -22.362 6.225 1.00 85.94 114 VAL A N 1
ATOM 864 C CA . VAL A 1 114 ? -0.508 -21.849 6.026 1.00 85.94 114 VAL A CA 1
ATOM 865 C C . VAL A 1 114 ? -0.908 -20.983 7.228 1.00 85.94 114 VAL A C 1
ATOM 867 O O . VAL A 1 114 ? -1.024 -21.518 8.336 1.00 85.94 114 VAL A O 1
ATOM 870 N N . PRO A 1 115 ? -1.104 -19.661 7.057 1.00 82.88 115 PRO A N 1
ATOM 871 C CA . PRO A 1 115 ? -1.462 -18.788 8.168 1.00 82.88 115 PRO A CA 1
ATOM 872 C C . PRO A 1 115 ? -2.858 -19.128 8.694 1.00 82.88 115 PRO A C 1
ATOM 874 O O . PRO A 1 115 ? -3.766 -19.459 7.929 1.00 82.88 115 PRO A O 1
ATOM 877 N N . GLN A 1 116 ? -3.032 -19.030 10.013 1.00 86.94 116 GLN A N 1
ATOM 878 C CA . GLN A 1 116 ? -4.345 -19.202 10.627 1.00 86.94 116 GLN A CA 1
ATOM 879 C C . GLN A 1 116 ? -5.276 -18.059 10.192 1.00 86.94 116 GLN A C 1
ATOM 881 O O . GLN A 1 116 ? -4.830 -16.912 10.089 1.00 86.94 116 GLN A O 1
ATOM 886 N N . PRO A 1 117 ? -6.565 -18.337 9.931 1.00 88.75 117 PRO A N 1
ATOM 887 C CA . PRO A 1 117 ? -7.531 -17.304 9.594 1.00 88.75 117 PRO A CA 1
ATOM 888 C C . PRO A 1 117 ? -7.907 -16.519 10.857 1.00 88.75 117 PRO A C 1
ATOM 890 O O . PRO A 1 117 ? -8.846 -16.868 11.570 1.00 88.75 117 PRO A O 1
ATOM 893 N N . GLU A 1 118 ? -7.156 -15.461 11.135 1.00 90.38 118 GLU A N 1
ATOM 894 C CA . GLU A 1 118 ? -7.382 -14.552 12.260 1.00 90.38 118 GLU A CA 1
ATOM 895 C C . GLU A 1 118 ? -8.014 -13.231 11.790 1.00 90.38 118 GLU A C 1
ATOM 897 O O . GLU A 1 118 ? -7.945 -12.865 10.615 1.00 90.38 118 GLU A O 1
ATOM 902 N N . GLY A 1 119 ? -8.623 -12.493 12.720 1.00 92.69 119 GLY A N 1
ATOM 903 C CA . GLY A 1 119 ? -9.230 -11.193 12.440 1.00 92.69 119 GLY A CA 1
ATOM 904 C C . GLY A 1 119 ? -10.725 -11.244 12.104 1.00 92.69 119 GLY A C 1
ATOM 905 O O . GLY A 1 119 ? -11.383 -12.286 12.111 1.00 92.69 119 GLY A O 1
ATOM 906 N N . ILE A 1 120 ? -11.284 -10.068 11.810 1.00 95.81 120 ILE A N 1
ATOM 907 C CA . ILE A 1 120 ? -12.686 -9.914 11.414 1.00 95.81 120 ILE A CA 1
ATOM 908 C C . ILE A 1 120 ? -12.884 -10.254 9.932 1.00 95.81 120 ILE A C 1
ATOM 910 O O . ILE A 1 120 ? -12.135 -9.812 9.064 1.00 95.81 120 ILE A O 1
ATOM 914 N N . GLN A 1 121 ? -13.941 -11.006 9.620 1.00 95.56 121 GLN A N 1
ATOM 915 C CA . GLN A 1 121 ? -14.316 -11.297 8.237 1.00 95.56 121 GLN A CA 1
ATOM 916 C C . GLN A 1 121 ? -15.044 -10.105 7.607 1.00 95.56 121 GLN A C 1
ATOM 918 O O . GLN A 1 121 ? -15.903 -9.494 8.236 1.00 95.56 121 GLN A O 1
ATOM 923 N N . GLY A 1 122 ? -14.801 -9.830 6.321 1.00 95.31 122 GLY A N 1
ATOM 924 C CA . GLY A 1 122 ? -15.457 -8.715 5.620 1.00 95.31 122 GLY A CA 1
ATOM 925 C C . GLY A 1 122 ? -16.993 -8.791 5.593 1.00 95.31 122 GLY A C 1
ATOM 926 O O . GLY A 1 122 ? -17.671 -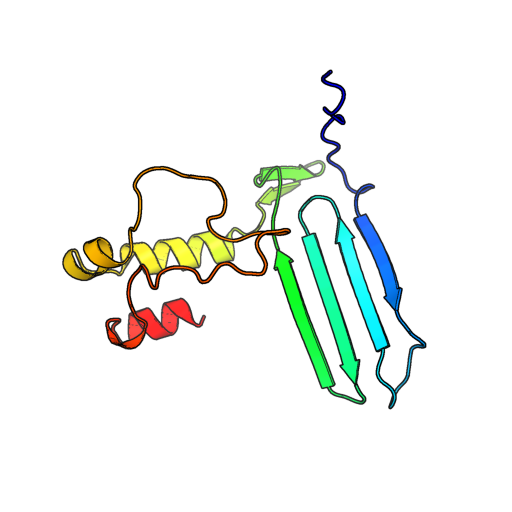7.766 5.522 1.00 95.31 122 GLY A O 1
ATOM 927 N N . ARG A 1 123 ? -17.568 -9.996 5.702 1.00 96.31 123 ARG A N 1
ATOM 928 C CA . ARG A 1 123 ? -19.025 -10.187 5.813 1.00 96.31 123 ARG A CA 1
ATOM 929 C C . ARG A 1 123 ? -19.609 -9.730 7.157 1.00 96.31 123 ARG A C 1
ATOM 931 O O . ARG A 1 123 ? -20.785 -9.393 7.194 1.00 96.31 123 ARG A O 1
ATOM 938 N N . ASP A 1 124 ? -18.794 -9.682 8.212 1.00 96.94 124 ASP A N 1
ATOM 939 C CA . ASP A 1 124 ? -19.193 -9.249 9.561 1.00 96.94 124 ASP A CA 1
ATOM 940 C C . ASP A 1 124 ? -19.111 -7.716 9.726 1.00 96.94 124 ASP A C 1
ATOM 942 O O . ASP A 1 124 ? -19.455 -7.179 10.779 1.00 96.94 124 ASP A O 1
ATOM 946 N N . LEU A 1 125 ? -18.638 -7.001 8.701 1.00 97.88 125 LEU A N 1
ATOM 947 C CA . LEU A 1 125 ? -18.613 -5.541 8.644 1.00 97.88 125 LEU A CA 1
ATOM 948 C C . LEU A 1 125 ? -19.959 -4.988 8.142 1.00 97.88 125 LEU A C 1
ATOM 950 O O . LEU A 1 125 ? -20.684 -5.654 7.396 1.00 97.88 125 LEU A O 1
ATOM 954 N N . SER A 1 126 ? -20.294 -3.748 8.499 1.00 97.94 126 SER A N 1
ATOM 955 C CA . SER A 1 126 ? -21.408 -3.021 7.877 1.00 97.94 126 SER A CA 1
ATOM 956 C C . SER A 1 126 ? -21.098 -2.694 6.407 1.00 97.94 126 SER A C 1
ATOM 958 O O . SER A 1 126 ? -19.967 -2.859 5.939 1.00 97.94 126 SER A O 1
ATOM 960 N N . ALA A 1 127 ? -22.096 -2.230 5.650 1.00 97.31 127 ALA A N 1
ATOM 961 C CA . ALA A 1 127 ? -21.866 -1.790 4.274 1.00 97.31 127 ALA A CA 1
ATOM 962 C C . ALA A 1 127 ? -20.875 -0.614 4.218 1.00 97.31 127 ALA A C 1
ATOM 964 O O . ALA A 1 127 ? -19.969 -0.608 3.388 1.00 97.31 127 ALA A O 1
ATOM 965 N N . GLU A 1 128 ? -20.993 0.323 5.156 1.00 96.25 128 GLU A N 1
ATOM 966 C CA . GLU A 1 128 ? -20.134 1.500 5.288 1.00 96.25 128 GLU A CA 1
ATOM 967 C C . GLU A 1 128 ? -18.706 1.106 5.679 1.00 96.25 128 GLU A C 1
ATOM 969 O O . GLU A 1 128 ? -17.747 1.593 5.087 1.00 96.25 128 GLU A O 1
ATOM 974 N N . GLN A 1 129 ? -18.545 0.180 6.628 1.00 97.44 129 GLN A N 1
ATOM 975 C CA . GLN A 1 129 ? -17.232 -0.336 7.030 1.00 97.44 129 GLN A CA 1
ATOM 976 C C . GLN A 1 129 ? -16.549 -1.111 5.893 1.00 97.44 129 GLN A C 1
ATOM 978 O O . GLN A 1 129 ? -15.351 -0.953 5.671 1.00 97.44 129 GLN A O 1
ATOM 983 N N . ARG A 1 130 ? -17.298 -1.915 5.120 1.00 96.69 130 ARG A N 1
ATOM 984 C CA . ARG A 1 130 ? -16.759 -2.559 3.907 1.00 96.69 130 ARG A CA 1
ATOM 985 C C . ARG A 1 130 ? -16.329 -1.535 2.866 1.00 96.69 130 ARG A C 1
ATOM 987 O O . ARG A 1 130 ? -15.295 -1.721 2.235 1.00 96.69 130 ARG A O 1
ATOM 994 N N . GLN A 1 131 ? -17.101 -0.466 2.695 1.00 94.31 131 GLN A N 1
ATOM 995 C CA . GLN A 1 131 ? -16.735 0.604 1.777 1.00 94.31 131 GLN A CA 1
ATOM 996 C C . GLN A 1 131 ? -15.438 1.298 2.214 1.00 94.31 131 GLN A C 1
ATOM 998 O O . GLN A 1 131 ? -14.610 1.586 1.361 1.00 94.31 131 GLN A O 1
ATOM 1003 N N . GLN A 1 132 ? -15.241 1.512 3.520 1.00 93.44 132 GLN A N 1
ATOM 1004 C CA . GLN A 1 132 ? -13.994 2.051 4.085 1.00 93.44 132 GLN A CA 1
ATOM 1005 C C . GLN A 1 132 ? -12.798 1.097 3.940 1.00 93.44 132 GLN A C 1
ATOM 1007 O O . GLN A 1 132 ? -11.668 1.551 3.837 1.00 93.44 132 GLN A O 1
ATOM 1012 N N . LEU A 1 133 ? -13.027 -0.219 3.953 1.00 93.69 133 LEU A N 1
ATOM 1013 C CA . LEU A 1 133 ? -11.977 -1.218 3.728 1.00 93.69 133 LEU A CA 1
ATOM 1014 C C . LEU A 1 133 ? -11.496 -1.248 2.267 1.00 93.69 133 LEU A C 1
ATOM 1016 O O . LEU A 1 133 ? -10.348 -1.595 2.011 1.00 93.69 133 LEU A O 1
ATOM 1020 N N . LEU A 1 134 ? -12.387 -0.942 1.320 1.00 91.50 134 LEU A N 1
ATOM 1021 C CA . LEU A 1 134 ? -12.126 -1.018 -0.122 1.00 91.50 134 LEU A CA 1
ATOM 1022 C C . LEU A 1 134 ? -11.778 0.334 -0.765 1.00 91.50 134 LEU A C 1
ATOM 1024 O O . LEU A 1 134 ? -11.500 0.364 -1.964 1.00 91.50 134 LEU A O 1
ATOM 1028 N N . SER A 1 135 ? -11.863 1.432 -0.010 1.00 81.94 135 SER A N 1
ATOM 1029 C CA . SER A 1 135 ? -11.515 2.787 -0.455 1.00 81.94 135 SER A CA 1
ATOM 1030 C C . SER A 1 135 ? -10.022 3.042 -0.355 1.00 81.94 135 SER A C 1
ATOM 1032 O O . SER A 1 135 ? -9.478 3.622 -1.316 1.00 81.94 135 SER A O 1
#

Radius of gyration: 19.59 Å; chains: 1; bounding box: 52×48×49 Å

Secondary structure (DSSP, 8-state):
----------STTSEEEEEES---SSS-EEEEEEETTEEEEEEEETTEEE--SEEE--SSSEEEETTEEEETTHHHHHHHHHHHHHS-HHHHHHH---SS----SS-TT-TT------S--GGGS-HHHHHHHH-

pLDDT: mean 88.11, std 13.2, range [37.78, 98.31]

Foldseek 3Di:
DDDDDDDLDDDPVQKDKDKADDDDLADWIWIWIDGDFWIFIWIDHNPDIDRPDTTQDDPPQWDDDDPDTHGGCPVVVVLVVVLCVPDDPVLNVQACPDPDDDPDPDDPPRVVDDDDPGHGDLVPDDPVSNVSVVD

Sequence (135 aa):
SGAGRGRVIFGRDEFYFAVLGQPSLKEAWMWQFGGHHLAVNATIVGTKITLAPSLTGGQPMHYKAGQRAVSQMSEEIVVAAKLVQSLTVEQRGKAVVSERFGDMVWGPGRDDMVPQPEGIQGRDLSAEQRQQLLS